Protein AF-A0A5B0DW80-F1 (afdb_monomer_lite)

Secondary structure (DSSP, 8-state):
--------HHHHHHHHHHHHHHHHHHHHHHHTHHHHHHHHHHHHHH-SSHHHHHHHHHHHHHHHS-----TT---SS-----S---TTSS-HHHHHHHHTT------------

pLDDT: mean 70.98, std 16.81, range [38.53, 95.5]

Radius of gyration: 28.58 Å; chains: 1; bounding box: 48×63×66 Å

Structure (mmCIF, N/CA/C/O backbone):
data_AF-A0A5B0DW80-F1
#
_entry.id   AF-A0A5B0DW80-F1
#
loop_
_atom_site.group_PDB
_atom_site.id
_atom_site.type_symbol
_atom_site.label_atom_id
_atom_site.label_alt_id
_atom_site.label_comp_id
_atom_site.label_asym_id
_atom_site.label_entity_id
_atom_site.label_seq_id
_atom_site.pdbx_PDB_ins_code
_atom_site.Cartn_x
_atom_site.Cartn_y
_atom_site.Cartn_z
_atom_site.occupancy
_atom_site.B_iso_or_equiv
_atom_site.auth_seq_id
_atom_site.auth_comp_id
_atom_site.auth_asym_id
_atom_site.auth_atom_id
_atom_site.pdbx_PDB_model_num
ATOM 1 N N . MET A 1 1 ? -27.317 52.888 14.385 1.00 47.62 1 MET A N 1
ATOM 2 C CA . MET A 1 1 ? -26.104 52.129 14.011 1.00 47.62 1 MET A CA 1
ATOM 3 C C . MET A 1 1 ? -26.392 50.642 14.165 1.00 47.62 1 MET A C 1
ATOM 5 O O . MET A 1 1 ? -26.477 50.173 15.290 1.00 47.62 1 MET A O 1
ATOM 9 N N . ALA A 1 2 ? -26.633 49.924 13.065 1.00 49.25 2 ALA A N 1
ATOM 10 C CA . ALA A 1 2 ? -26.951 48.494 13.085 1.00 49.25 2 ALA A CA 1
ATOM 11 C C . ALA A 1 2 ? -25.708 47.688 12.676 1.00 49.25 2 ALA A C 1
ATOM 13 O O . ALA A 1 2 ? -25.199 47.859 11.571 1.00 49.25 2 ALA A O 1
ATOM 14 N N . ARG A 1 3 ? -25.195 46.842 13.579 1.00 50.50 3 ARG A N 1
ATOM 15 C CA . ARG A 1 3 ? -24.115 45.892 13.279 1.00 50.50 3 ARG A CA 1
ATOM 16 C C . ARG A 1 3 ? -24.718 44.689 12.565 1.00 50.50 3 ARG A C 1
ATOM 18 O O . ARG A 1 3 ? -25.482 43.933 13.155 1.00 50.50 3 ARG A O 1
ATOM 25 N N . GLN A 1 4 ? -24.376 44.535 11.294 1.00 59.44 4 GLN A N 1
ATOM 26 C CA . GLN A 1 4 ? -24.761 43.387 10.486 1.00 59.44 4 GLN A CA 1
ATOM 27 C C . GLN A 1 4 ? -23.850 42.211 10.860 1.00 59.44 4 GLN A C 1
ATOM 29 O O . GLN A 1 4 ? -22.634 42.269 10.687 1.00 59.44 4 GLN A O 1
ATOM 34 N N . THR A 1 5 ? -24.427 41.163 11.443 1.00 58.88 5 THR A N 1
ATOM 35 C CA . THR A 1 5 ? -23.726 39.926 11.789 1.00 58.88 5 THR A CA 1
ATOM 36 C C . THR A 1 5 ? -23.588 39.065 10.536 1.00 58.88 5 THR A C 1
ATOM 38 O O . THR A 1 5 ? -24.520 38.400 10.090 1.00 58.88 5 THR A O 1
ATOM 41 N N . GLN A 1 6 ? -22.402 39.101 9.934 1.00 58.97 6 GLN A N 1
ATOM 42 C CA . GLN A 1 6 ? -22.058 38.293 8.771 1.00 58.97 6 GLN A CA 1
ATOM 43 C C . GLN A 1 6 ? -21.835 36.839 9.209 1.00 58.97 6 GLN A C 1
ATOM 45 O O . GLN A 1 6 ? -20.801 36.485 9.773 1.00 58.97 6 GLN A O 1
ATOM 50 N N . THR A 1 7 ? -22.839 35.989 9.004 1.00 54.78 7 THR A N 1
ATOM 51 C CA . THR A 1 7 ? -22.790 34.569 9.365 1.00 54.78 7 THR A CA 1
ATOM 52 C C . THR A 1 7 ? -22.067 33.752 8.282 1.00 54.78 7 THR A C 1
ATOM 54 O O . THR A 1 7 ? -22.323 33.866 7.081 1.00 54.78 7 THR A O 1
ATOM 57 N N . GLY A 1 8 ? -21.097 32.939 8.718 1.00 56.34 8 GLY A N 1
ATOM 58 C CA . GLY A 1 8 ? -20.092 32.244 7.902 1.00 56.34 8 GLY A CA 1
ATOM 59 C C . GLY A 1 8 ? -20.593 31.058 7.069 1.00 56.34 8 GLY A C 1
ATOM 60 O O . GLY A 1 8 ? -20.184 29.915 7.284 1.00 56.34 8 GLY A O 1
ATOM 61 N N . THR A 1 9 ? -21.423 31.320 6.063 1.00 56.62 9 THR A N 1
ATOM 62 C CA . THR A 1 9 ? -21.965 30.292 5.152 1.00 56.62 9 THR A CA 1
ATOM 63 C C . THR A 1 9 ? -20.906 29.709 4.193 1.00 56.62 9 THR A C 1
ATOM 65 O O . THR A 1 9 ? -20.988 28.541 3.808 1.00 56.62 9 THR A O 1
ATOM 68 N N . GLY A 1 10 ? -19.836 30.451 3.876 1.00 58.81 10 GLY A N 1
ATOM 69 C CA . GLY A 1 10 ? -18.782 30.001 2.948 1.00 58.81 10 GLY A CA 1
ATOM 70 C C . GLY A 1 10 ? -17.935 28.817 3.445 1.00 58.81 10 GLY A C 1
ATOM 71 O O . GLY A 1 10 ? -17.494 27.983 2.653 1.00 58.81 10 GLY A O 1
ATOM 72 N N . ALA A 1 11 ? -17.751 28.677 4.762 1.00 59.22 11 ALA A N 1
ATOM 73 C CA . ALA A 1 11 ? -16.919 27.615 5.336 1.00 59.22 11 ALA A CA 1
ATOM 74 C C . ALA A 1 11 ? -17.588 26.228 5.273 1.00 59.22 11 ALA A C 1
ATOM 76 O O . ALA A 1 11 ? -16.909 25.213 5.095 1.00 59.22 11 ALA A O 1
ATOM 77 N N . ARG A 1 12 ? -18.924 26.172 5.382 1.00 58.56 12 ARG A N 1
ATOM 78 C CA . ARG A 1 12 ? -19.689 24.917 5.279 1.00 58.56 12 ARG A CA 1
ATOM 79 C C . ARG A 1 12 ? -19.707 24.383 3.847 1.00 58.56 12 ARG A C 1
ATOM 81 O O . ARG A 1 12 ? -19.558 23.179 3.662 1.00 58.56 12 ARG A O 1
ATOM 88 N N . GLN A 1 13 ? -19.815 25.264 2.852 1.00 60.34 13 GLN A N 1
ATOM 89 C CA . GLN A 1 13 ? -19.801 24.885 1.436 1.00 60.34 13 GLN A CA 1
ATOM 90 C C . GLN A 1 13 ? -18.451 24.258 1.038 1.00 60.34 13 GLN A C 1
ATOM 92 O O . GLN A 1 13 ? -18.420 23.145 0.518 1.00 60.34 13 GLN A O 1
ATOM 97 N N . LYS A 1 14 ? -17.328 24.908 1.388 1.00 60.88 14 LYS A N 1
ATOM 98 C CA . LYS A 1 14 ? -15.963 24.442 1.066 1.00 60.88 14 LYS A CA 1
ATOM 99 C C . LYS A 1 14 ? -15.628 23.071 1.667 1.00 60.88 14 LYS A C 1
ATOM 101 O O . LYS A 1 14 ? -14.918 22.275 1.061 1.00 60.88 14 LYS A O 1
ATOM 106 N N . ARG A 1 15 ? -16.133 22.775 2.869 1.00 62.84 15 ARG A N 1
ATOM 107 C CA . ARG A 1 15 ? -15.917 21.475 3.529 1.00 62.84 15 ARG A CA 1
ATOM 108 C C . ARG A 1 15 ? -16.685 20.332 2.861 1.00 62.84 15 ARG A C 1
ATOM 110 O O . ARG A 1 15 ? -16.218 19.199 2.907 1.00 62.84 15 ARG A O 1
ATOM 117 N N . ARG A 1 16 ? -17.843 20.614 2.252 1.00 61.38 16 ARG A N 1
ATOM 118 C CA . ARG A 1 16 ? -18.661 19.600 1.565 1.00 61.38 16 ARG A CA 1
ATOM 119 C C . ARG A 1 16 ? -18.052 19.210 0.221 1.00 61.38 16 ARG A C 1
ATOM 121 O O . ARG A 1 16 ? -17.917 18.017 -0.023 1.00 61.38 16 ARG A O 1
ATOM 128 N N . THR A 1 17 ? -17.607 20.182 -0.578 1.00 65.81 17 THR A N 1
ATOM 129 C CA . THR A 1 17 ? -16.929 19.913 -1.862 1.00 65.81 17 THR A CA 1
ATOM 130 C C . THR A 1 17 ? -15.604 19.177 -1.647 1.00 65.81 17 THR A C 1
ATOM 132 O O . THR A 1 17 ? -15.360 18.129 -2.227 1.00 65.81 17 THR A O 1
ATOM 135 N N . ALA A 1 18 ? -14.808 19.598 -0.662 1.00 67.75 18 ALA A N 1
ATOM 136 C CA . ALA A 1 18 ? -13.557 18.913 -0.334 1.00 67.75 18 ALA A CA 1
ATOM 137 C C . ALA A 1 18 ? -13.738 17.473 0.202 1.00 67.75 18 ALA A C 1
ATOM 139 O O . ALA A 1 18 ? -12.760 16.724 0.286 1.00 67.75 18 ALA A O 1
ATOM 140 N N . LYS A 1 19 ? -14.952 17.084 0.623 1.00 71.31 19 LYS A N 1
ATOM 141 C CA . LYS A 1 19 ? -15.279 15.705 1.017 1.00 71.31 19 LYS A CA 1
ATOM 142 C C . LYS A 1 19 ? -15.660 14.861 -0.200 1.00 71.31 19 LYS A C 1
ATOM 144 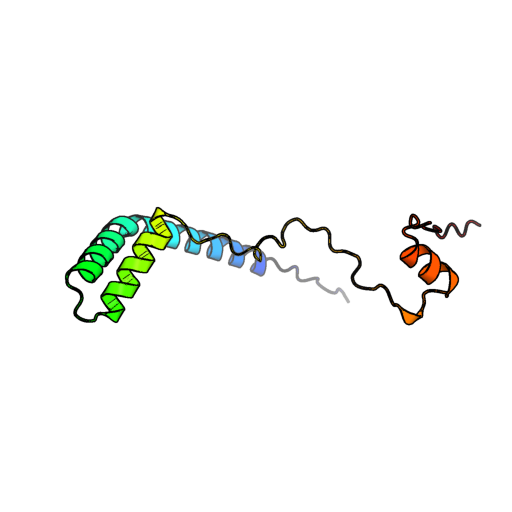O O . LYS A 1 19 ? -15.226 13.717 -0.278 1.00 71.31 19 LYS A O 1
ATOM 149 N N . THR A 1 20 ? -16.427 15.416 -1.139 1.00 74.44 20 THR A N 1
ATOM 150 C CA . THR A 1 20 ? -16.784 14.724 -2.386 1.00 74.44 20 THR A CA 1
ATOM 151 C C . THR A 1 20 ? -15.560 14.473 -3.254 1.00 74.44 20 THR A C 1
ATOM 153 O O . THR A 1 20 ? -15.387 13.353 -3.721 1.00 74.44 20 THR A O 1
ATOM 156 N N . ASP A 1 21 ? -14.654 15.446 -3.358 1.00 79.38 21 ASP A N 1
ATOM 157 C CA . ASP A 1 21 ? -13.437 15.312 -4.168 1.00 79.38 21 ASP A CA 1
ATOM 158 C C . ASP A 1 21 ? -12.517 14.217 -3.604 1.00 79.38 21 ASP A C 1
ATOM 160 O O . ASP A 1 21 ? -11.974 13.394 -4.337 1.00 79.38 21 ASP A O 1
ATOM 164 N N . ARG A 1 22 ? -12.398 14.139 -2.270 1.00 82.06 22 ARG A N 1
ATOM 165 C CA . ARG A 1 22 ? -11.659 13.057 -1.599 1.00 82.06 22 ARG A CA 1
ATOM 166 C C . ARG A 1 22 ? -12.289 11.689 -1.823 1.00 82.06 22 ARG A C 1
ATOM 168 O O . ARG A 1 22 ? -11.557 10.721 -1.988 1.00 82.06 22 ARG A O 1
ATOM 175 N N . GLN A 1 23 ? -13.617 11.607 -1.802 1.00 82.19 23 GLN A N 1
ATOM 176 C CA . GLN A 1 23 ? -14.322 10.350 -2.031 1.00 82.19 23 GLN A CA 1
ATOM 177 C C . GLN A 1 23 ? -14.108 9.861 -3.467 1.00 82.19 23 GLN A C 1
ATOM 179 O O . GLN A 1 23 ? -13.756 8.705 -3.666 1.00 82.19 23 GLN A O 1
ATOM 184 N N . GLN A 1 24 ? -14.228 10.758 -4.447 1.00 83.62 24 GLN A N 1
ATOM 185 C CA . GLN A 1 24 ? -13.978 10.447 -5.854 1.00 83.62 24 GLN A CA 1
ATOM 186 C C . GLN A 1 24 ? -12.538 9.982 -6.088 1.00 83.62 24 GLN A C 1
ATOM 188 O O . GLN A 1 24 ? -12.325 8.961 -6.735 1.00 83.62 24 GLN A O 1
ATOM 193 N N . LEU A 1 25 ? -11.552 10.670 -5.502 1.00 82.00 25 LEU A N 1
ATOM 194 C CA . LEU A 1 25 ? -10.151 10.245 -5.561 1.00 82.00 25 LEU A CA 1
ATOM 195 C C . LEU A 1 25 ? -9.931 8.875 -4.910 1.00 82.00 25 LEU A C 1
ATOM 197 O O . LEU A 1 25 ? -9.183 8.059 -5.440 1.00 82.00 25 LEU A O 1
ATOM 201 N N . ALA A 1 26 ? -10.582 8.606 -3.776 1.00 83.81 26 ALA A N 1
ATOM 202 C CA . ALA A 1 26 ? -10.487 7.313 -3.110 1.00 83.81 26 ALA A CA 1
ATOM 203 C C . ALA A 1 26 ? -11.089 6.190 -3.965 1.00 83.81 26 ALA A C 1
ATOM 205 O O . ALA A 1 26 ? -10.522 5.104 -4.033 1.00 83.81 26 ALA A O 1
ATOM 206 N N . ASP A 1 27 ? -12.208 6.446 -4.636 1.00 85.50 27 ASP A N 1
ATOM 207 C CA . ASP A 1 27 ? -12.857 5.460 -5.497 1.00 85.50 27 ASP A CA 1
ATOM 208 C C . ASP A 1 27 ? -12.042 5.201 -6.776 1.00 85.50 27 ASP A C 1
ATOM 210 O O . ASP A 1 27 ? -11.861 4.045 -7.155 1.00 85.50 27 ASP A O 1
ATOM 214 N N . MET A 1 28 ? -11.429 6.235 -7.363 1.00 86.19 28 MET A N 1
ATOM 215 C CA . MET A 1 28 ? -10.437 6.071 -8.436 1.00 86.19 28 MET A CA 1
ATOM 216 C C . MET A 1 28 ? -9.221 5.254 -7.975 1.00 86.19 28 MET A C 1
ATOM 218 O O . MET A 1 28 ? -8.773 4.356 -8.682 1.00 86.19 28 MET A O 1
ATOM 222 N N . ALA A 1 29 ? -8.702 5.521 -6.773 1.00 84.56 29 ALA A N 1
ATOM 223 C CA . ALA A 1 29 ? -7.557 4.795 -6.227 1.00 84.56 29 ALA A CA 1
ATOM 224 C C . ALA A 1 29 ? -7.864 3.310 -5.977 1.00 84.56 29 ALA A C 1
ATOM 226 O O . ALA A 1 29 ? -7.004 2.464 -6.213 1.00 84.56 29 ALA A O 1
ATOM 227 N N . LYS A 1 30 ? -9.088 2.975 -5.545 1.00 86.94 30 LYS A N 1
ATOM 228 C CA . LYS A 1 30 ? -9.530 1.577 -5.402 1.00 86.94 30 LYS A CA 1
ATOM 229 C C . LYS A 1 30 ? -9.521 0.839 -6.739 1.00 86.94 30 LYS A C 1
ATOM 231 O O . LYS A 1 30 ? -9.140 -0.324 -6.763 1.00 86.94 30 LYS A O 1
ATOM 236 N N . GLY A 1 31 ? -9.893 1.511 -7.830 1.00 89.75 31 GLY A N 1
ATOM 237 C CA . GLY A 1 31 ? -9.874 0.924 -9.173 1.00 89.75 31 GLY A CA 1
ATOM 238 C C . GLY A 1 31 ? -8.478 0.492 -9.635 1.00 89.75 31 GLY A C 1
ATOM 239 O O . GLY A 1 31 ? -8.353 -0.493 -10.347 1.00 89.75 31 GLY A O 1
ATOM 240 N N . HIS A 1 32 ? -7.428 1.172 -9.172 1.00 90.00 32 HIS A N 1
ATOM 241 C CA . HIS A 1 32 ? -6.034 0.839 -9.491 1.00 90.00 32 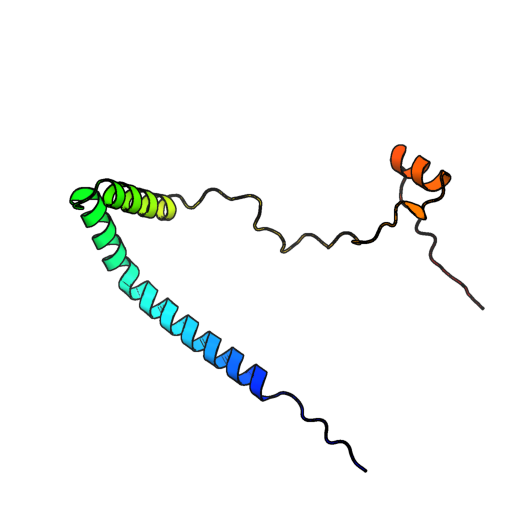HIS A CA 1
ATOM 242 C C . HIS A 1 32 ? -5.350 -0.040 -8.437 1.00 90.00 32 HIS A C 1
ATOM 244 O O . HIS A 1 32 ? -4.143 -0.275 -8.515 1.00 90.00 32 HIS A O 1
ATOM 250 N N . ALA A 1 33 ? -6.082 -0.505 -7.422 1.00 88.25 33 ALA A N 1
ATOM 251 C CA . ALA A 1 33 ? -5.489 -1.261 -6.326 1.00 88.25 33 ALA A CA 1
ATOM 252 C C . ALA A 1 33 ? -4.909 -2.607 -6.792 1.00 88.25 33 ALA A C 1
ATOM 254 O O . ALA A 1 33 ? -3.852 -3.007 -6.306 1.00 88.25 33 ALA A O 1
ATOM 255 N N . GLU A 1 34 ? -5.572 -3.278 -7.738 1.00 90.81 34 GLU A N 1
ATOM 256 C CA . GLU A 1 34 ? -5.121 -4.558 -8.297 1.00 90.81 34 GLU A CA 1
ATOM 257 C C . GLU A 1 34 ? -3.833 -4.392 -9.115 1.00 90.81 34 GLU A C 1
ATOM 259 O O . GLU A 1 34 ? -2.843 -5.070 -8.836 1.00 90.81 34 GLU A O 1
ATOM 264 N N . ASP A 1 35 ? -3.801 -3.426 -10.038 1.00 92.75 35 ASP A N 1
ATOM 265 C CA . ASP A 1 35 ? -2.612 -3.109 -10.842 1.00 92.75 35 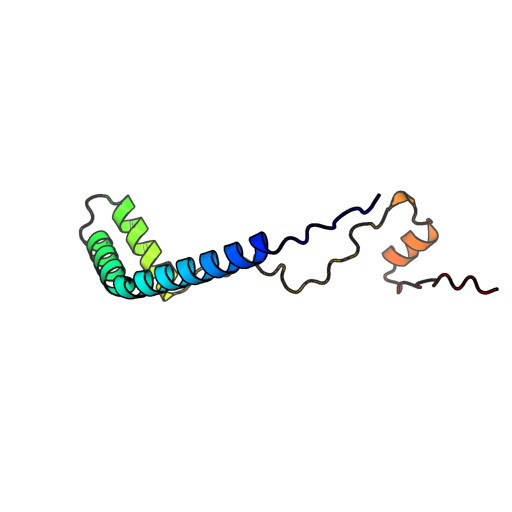ASP A CA 1
ATOM 266 C C . ASP A 1 35 ? -1.422 -2.701 -9.961 1.00 92.75 35 ASP A C 1
ATOM 268 O O . ASP A 1 35 ? -0.291 -3.148 -10.161 1.00 92.75 35 ASP A O 1
ATOM 272 N N . ALA A 1 36 ? -1.671 -1.881 -8.935 1.00 91.88 36 ALA A N 1
ATOM 273 C CA . ALA A 1 36 ? -0.642 -1.477 -7.984 1.00 91.88 36 ALA A CA 1
ATOM 274 C C . ALA A 1 36 ? -0.084 -2.674 -7.199 1.00 91.88 36 ALA A C 1
ATOM 276 O O . ALA A 1 36 ? 1.111 -2.720 -6.902 1.00 91.88 36 ALA A O 1
ATOM 277 N N . LEU A 1 37 ? -0.932 -3.649 -6.861 1.00 92.31 37 LEU A N 1
ATOM 278 C CA . LEU A 1 37 ? -0.500 -4.868 -6.188 1.00 92.31 37 LEU A CA 1
ATOM 279 C C . LEU A 1 37 ? 0.332 -5.756 -7.119 1.00 92.31 37 LEU A C 1
ATOM 281 O O . LEU A 1 37 ? 1.368 -6.264 -6.692 1.00 92.31 37 LEU A O 1
ATOM 285 N N . ALA A 1 38 ? -0.061 -5.887 -8.388 1.00 94.19 38 ALA A N 1
ATOM 286 C CA . ALA A 1 38 ? 0.724 -6.601 -9.394 1.00 94.19 38 ALA A CA 1
ATOM 287 C C . ALA A 1 38 ? 2.124 -5.983 -9.560 1.00 94.19 38 ALA A C 1
ATOM 289 O O . ALA A 1 38 ? 3.123 -6.701 -9.501 1.00 94.19 38 ALA A O 1
ATOM 290 N N . ALA A 1 39 ? 2.2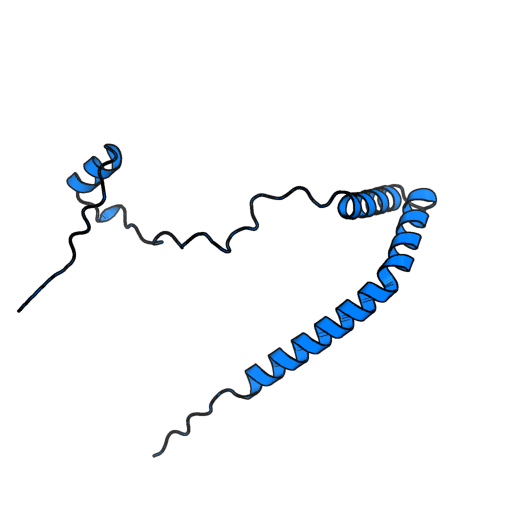09 -4.652 -9.643 1.00 93.75 39 ALA A N 1
ATOM 291 C CA . ALA A 1 39 ? 3.482 -3.937 -9.716 1.00 93.75 39 ALA A CA 1
ATOM 292 C C . ALA A 1 39 ? 4.361 -4.164 -8.471 1.00 93.75 39 ALA A C 1
ATOM 294 O O . ALA A 1 39 ? 5.571 -4.348 -8.586 1.00 93.75 39 ALA A O 1
ATOM 295 N N . LEU A 1 40 ? 3.779 -4.199 -7.266 1.00 93.25 40 LEU A N 1
ATOM 296 C CA . LEU A 1 40 ? 4.534 -4.520 -6.047 1.00 93.25 40 LEU A CA 1
ATOM 297 C C . LEU A 1 40 ? 5.090 -5.949 -6.071 1.00 93.25 40 LEU A C 1
ATOM 299 O O . LEU A 1 40 ? 6.215 -6.166 -5.626 1.00 93.25 40 LEU A O 1
ATOM 303 N N . VAL A 1 41 ? 4.332 -6.915 -6.595 1.00 94.38 41 VAL A N 1
ATOM 304 C CA . VAL A 1 41 ? 4.804 -8.300 -6.751 1.00 94.38 41 VAL A CA 1
ATOM 305 C C . VAL A 1 41 ? 5.953 -8.373 -7.755 1.00 94.38 41 VAL A C 1
ATOM 307 O O . VAL A 1 41 ? 6.946 -9.047 -7.487 1.00 94.38 41 VAL A O 1
ATOM 310 N N . GLU A 1 42 ? 5.860 -7.661 -8.877 1.00 95.50 42 GLU A N 1
ATOM 311 C CA . GLU A 1 42 ? 6.940 -7.566 -9.863 1.00 95.50 42 GLU A CA 1
ATOM 312 C C . GLU A 1 42 ? 8.206 -6.961 -9.242 1.00 95.50 42 GLU A C 1
ATOM 314 O O . GLU A 1 42 ? 9.276 -7.567 -9.301 1.00 95.50 42 GLU A O 1
ATOM 319 N N . ILE A 1 43 ? 8.081 -5.834 -8.531 1.00 95.06 43 ILE A N 1
ATOM 320 C CA . ILE A 1 43 ? 9.204 -5.196 -7.830 1.00 95.06 43 ILE A CA 1
ATOM 321 C C . ILE A 1 43 ? 9.807 -6.136 -6.788 1.00 95.06 43 ILE A C 1
ATOM 323 O O . ILE A 1 43 ? 11.026 -6.191 -6.674 1.00 95.06 43 ILE A O 1
ATOM 327 N N . ALA A 1 44 ? 8.997 -6.888 -6.041 1.00 92.38 44 ALA A N 1
ATOM 328 C CA . ALA A 1 44 ? 9.496 -7.832 -5.043 1.00 92.38 44 ALA A CA 1
ATOM 329 C C . ALA A 1 44 ? 10.308 -8.983 -5.666 1.00 92.38 44 ALA A C 1
ATOM 331 O O . ALA A 1 44 ? 11.233 -9.486 -5.028 1.00 92.38 44 ALA A O 1
ATOM 332 N N . ARG A 1 45 ? 9.991 -9.388 -6.903 1.00 93.25 45 ARG A N 1
ATOM 333 C CA . ARG A 1 45 ? 10.662 -10.495 -7.607 1.00 93.25 45 ARG A CA 1
ATOM 334 C C . ARG A 1 45 ? 11.876 -10.037 -8.413 1.00 93.25 45 ARG A C 1
ATOM 336 O O . ARG A 1 45 ? 12.914 -10.687 -8.359 1.00 93.25 45 ARG A O 1
ATOM 343 N N . GLU A 1 46 ? 11.748 -8.930 -9.137 1.00 93.06 46 GLU A N 1
ATOM 344 C CA . GLU A 1 46 ? 12.693 -8.508 -10.183 1.00 93.06 46 GLU A CA 1
ATOM 345 C C . GLU A 1 46 ? 13.247 -7.091 -9.970 1.00 93.06 46 GLU A C 1
ATOM 347 O O . GLU A 1 46 ? 14.038 -6.598 -10.772 1.00 93.06 46 GLU A O 1
ATOM 352 N N . GLY A 1 47 ? 12.874 -6.416 -8.878 1.00 89.62 47 GLY A N 1
ATOM 353 C CA . GLY A 1 47 ? 13.273 -5.033 -8.626 1.00 89.62 47 GLY A CA 1
ATOM 354 C C . GLY A 1 47 ? 14.791 -4.842 -8.646 1.00 89.62 47 GLY A C 1
ATOM 355 O O . GLY A 1 47 ? 15.532 -5.613 -8.042 1.00 89.62 47 GLY A O 1
ATOM 356 N N . GLY A 1 48 ? 15.266 -3.776 -9.297 1.00 89.50 48 GLY A N 1
ATOM 357 C CA . GLY A 1 48 ? 16.700 -3.513 -9.496 1.00 89.50 48 GLY A CA 1
ATOM 358 C C . GLY A 1 48 ? 17.495 -3.150 -8.232 1.00 89.50 48 GLY A C 1
ATOM 359 O O . GLY A 1 48 ? 18.714 -3.015 -8.292 1.00 89.50 48 GLY A O 1
ATOM 360 N N . SER A 1 49 ? 16.832 -2.994 -7.083 1.00 94.06 49 SER A N 1
ATOM 361 C CA . SER A 1 49 ? 17.458 -2.695 -5.794 1.00 94.06 49 SER A CA 1
ATOM 362 C C . SER A 1 49 ? 16.888 -3.598 -4.707 1.00 94.06 49 SER A C 1
ATOM 364 O O . SER A 1 49 ? 15.673 -3.779 -4.618 1.00 94.06 49 SER A O 1
ATOM 366 N N . GLU A 1 50 ? 17.758 -4.106 -3.835 1.00 92.25 50 GLU A N 1
ATOM 367 C CA . GLU A 1 50 ? 17.351 -4.892 -2.666 1.00 92.25 50 GLU A CA 1
ATOM 368 C C . GLU A 1 50 ? 16.409 -4.093 -1.755 1.00 92.25 50 GLU A C 1
ATOM 370 O O . GLU A 1 50 ? 15.395 -4.609 -1.299 1.00 92.25 50 GLU A O 1
ATOM 375 N N . THR A 1 51 ? 16.659 -2.792 -1.580 1.00 94.94 51 THR A N 1
ATOM 376 C CA . THR A 1 51 ? 15.779 -1.912 -0.800 1.00 94.94 51 THR A CA 1
ATOM 377 C C . THR A 1 51 ? 14.374 -1.837 -1.395 1.00 94.94 51 THR A C 1
ATOM 379 O O . THR A 1 51 ? 13.391 -1.851 -0.655 1.00 94.94 51 THR A O 1
ATOM 382 N N . ALA A 1 52 ? 14.264 -1.786 -2.727 1.00 92.88 52 ALA A N 1
ATOM 383 C CA . ALA A 1 52 ? 12.971 -1.772 -3.407 1.00 92.88 52 ALA A CA 1
ATOM 384 C C . ALA A 1 52 ? 12.227 -3.101 -3.209 1.00 92.88 52 ALA A C 1
ATOM 386 O O . ALA A 1 52 ? 11.039 -3.084 -2.889 1.00 92.88 52 ALA A O 1
ATOM 387 N N . ARG A 1 53 ? 12.935 -4.236 -3.306 1.00 95.31 53 ARG A N 1
ATOM 388 C CA . ARG A 1 53 ? 12.375 -5.572 -3.044 1.00 95.31 53 ARG A CA 1
ATOM 389 C C . ARG A 1 53 ? 11.864 -5.713 -1.612 1.00 95.31 53 ARG A C 1
ATOM 391 O O . ARG A 1 53 ? 10.711 -6.086 -1.414 1.00 95.31 53 ARG A O 1
ATOM 398 N N . ILE A 1 54 ? 12.688 -5.354 -0.625 1.00 94.81 54 ILE A N 1
ATOM 399 C CA . ILE A 1 54 ? 12.329 -5.407 0.801 1.00 94.81 54 ILE A CA 1
ATOM 400 C C . ILE A 1 54 ? 11.126 -4.502 1.083 1.00 94.81 54 ILE A C 1
ATOM 402 O O . ILE A 1 54 ? 10.180 -4.910 1.755 1.00 94.81 54 ILE A O 1
ATOM 406 N N . SER A 1 55 ? 11.133 -3.276 0.552 1.00 93.81 55 SER A N 1
ATOM 407 C CA . SER A 1 55 ? 10.028 -2.336 0.737 1.00 93.81 55 SER A CA 1
ATOM 408 C C . SER A 1 55 ? 8.724 -2.861 0.132 1.00 93.81 55 SER A C 1
ATOM 410 O O . SER A 1 55 ? 7.687 -2.805 0.795 1.00 93.81 55 SER A O 1
ATOM 412 N N . ALA A 1 56 ? 8.775 -3.428 -1.078 1.00 93.88 56 ALA A N 1
ATOM 413 C CA . ALA A 1 56 ? 7.611 -4.020 -1.726 1.00 93.88 56 ALA A CA 1
ATOM 414 C C . ALA A 1 56 ? 7.078 -5.237 -0.955 1.00 93.88 56 ALA A C 1
ATOM 416 O O . ALA A 1 56 ? 5.875 -5.320 -0.705 1.00 93.88 56 ALA A O 1
ATOM 417 N N . ALA A 1 57 ? 7.962 -6.131 -0.503 1.00 93.38 57 ALA A N 1
ATOM 418 C CA . ALA A 1 57 ? 7.594 -7.294 0.299 1.00 93.38 57 ALA A CA 1
ATOM 419 C C . ALA A 1 57 ? 6.908 -6.889 1.616 1.00 93.38 57 ALA A C 1
ATOM 421 O O . ALA A 1 57 ? 5.814 -7.370 1.914 1.00 93.38 57 ALA A O 1
ATOM 422 N N . ASN A 1 58 ? 7.486 -5.941 2.359 1.00 92.75 58 ASN A N 1
ATOM 423 C CA . ASN A 1 58 ? 6.890 -5.428 3.596 1.00 92.75 58 ASN A CA 1
ATOM 424 C C . ASN A 1 58 ? 5.519 -4.791 3.342 1.00 92.75 58 ASN A C 1
ATOM 426 O O . ASN A 1 58 ? 4.571 -5.028 4.086 1.00 92.75 58 ASN A O 1
ATOM 430 N N . ALA A 1 59 ? 5.384 -4.028 2.255 1.00 91.19 59 ALA A N 1
ATOM 431 C CA . ALA A 1 59 ? 4.125 -3.394 1.898 1.00 91.19 59 ALA A CA 1
ATOM 432 C C . ALA A 1 59 ? 3.024 -4.421 1.554 1.00 91.19 59 ALA A C 1
ATOM 434 O O . ALA A 1 59 ? 1.848 -4.161 1.815 1.00 91.19 59 ALA A O 1
ATOM 435 N N . ILE A 1 60 ? 3.368 -5.572 0.968 1.00 91.75 60 ILE A N 1
ATOM 436 C CA . ILE A 1 60 ? 2.418 -6.670 0.722 1.00 91.75 60 ILE A CA 1
ATOM 437 C C . ILE A 1 60 ? 1.998 -7.318 2.051 1.00 91.75 60 ILE A C 1
ATOM 439 O O . ILE A 1 60 ? 0.804 -7.496 2.296 1.00 91.75 60 ILE A O 1
ATOM 443 N N . LEU A 1 61 ? 2.957 -7.619 2.932 1.00 91.12 61 LEU A N 1
ATOM 444 C CA . LEU A 1 61 ? 2.696 -8.257 4.228 1.00 91.12 61 LEU A CA 1
ATOM 445 C C . LEU A 1 61 ? 1.817 -7.392 5.139 1.00 91.12 61 LEU A C 1
ATOM 447 O O . LEU A 1 61 ? 0.828 -7.889 5.675 1.00 91.12 61 LEU A O 1
ATOM 451 N N . ASP A 1 62 ? 2.112 -6.093 5.232 1.00 88.56 62 ASP A N 1
ATOM 452 C CA . ASP A 1 62 ? 1.333 -5.120 6.010 1.00 88.56 62 ASP A CA 1
ATOM 453 C C . ASP A 1 62 ? -0.147 -5.071 5.590 1.00 88.56 62 ASP A C 1
ATOM 455 O O . ASP A 1 62 ? -1.010 -4.700 6.387 1.00 88.56 62 ASP A O 1
ATOM 459 N N . ARG A 1 63 ? -0.459 -5.423 4.334 1.00 85.94 63 ARG A N 1
ATOM 460 C CA . ARG A 1 63 ? -1.832 -5.458 3.807 1.00 85.94 63 ARG A CA 1
ATOM 461 C C . ARG A 1 63 ? -2.524 -6.795 4.047 1.00 85.94 63 ARG A C 1
ATOM 463 O O . ARG A 1 63 ? -3.716 -6.797 4.329 1.00 85.94 63 ARG A O 1
ATOM 470 N N . ALA A 1 64 ? -1.799 -7.907 3.932 1.00 84.56 64 ALA A N 1
ATOM 471 C CA . ALA A 1 64 ? -2.354 -9.246 4.129 1.00 84.56 64 ALA A CA 1
ATOM 472 C C . ALA A 1 64 ? -2.603 -9.563 5.610 1.00 84.56 64 ALA A C 1
ATOM 474 O O . ALA A 1 64 ? -3.612 -10.174 5.953 1.00 84.56 64 ALA A O 1
ATOM 475 N N . TYR A 1 65 ? -1.694 -9.126 6.482 1.00 80.94 65 TYR A N 1
ATOM 476 C CA . TYR A 1 65 ? -1.734 -9.428 7.914 1.00 80.94 65 TYR A CA 1
ATOM 477 C C . TYR A 1 65 ? -2.147 -8.229 8.775 1.00 80.94 65 TYR A C 1
ATOM 479 O O . TYR A 1 65 ? -2.414 -8.389 9.965 1.00 80.94 65 TYR A O 1
ATOM 487 N N . GLY A 1 66 ? -2.251 -7.040 8.174 1.00 73.56 66 GLY A N 1
ATOM 488 C CA . GLY A 1 66 ? -2.493 -5.797 8.895 1.00 73.56 66 GLY A CA 1
ATOM 489 C C . GLY A 1 66 ? -1.242 -5.301 9.622 1.00 73.56 66 GLY A C 1
ATOM 490 O O . GLY A 1 66 ? -0.270 -6.027 9.828 1.00 73.56 66 GLY A O 1
ATOM 491 N N . LYS A 1 67 ? -1.262 -4.030 10.031 1.00 71.06 67 LYS A N 1
ATOM 492 C CA . LYS A 1 67 ? -0.217 -3.483 10.903 1.00 71.06 67 LYS A CA 1
ATOM 493 C C . LYS A 1 67 ? -0.506 -3.886 12.348 1.00 71.06 67 LYS A C 1
ATOM 495 O O . LYS A 1 67 ? -1.667 -3.808 12.756 1.00 71.06 67 LYS A O 1
ATOM 500 N N . PRO A 1 68 ? 0.511 -4.275 13.138 1.00 66.62 68 PRO A N 1
ATOM 501 C CA . PRO A 1 68 ? 0.316 -4.549 14.554 1.00 66.62 68 PRO A CA 1
ATOM 502 C C . PRO A 1 68 ? -0.320 -3.324 15.213 1.00 66.62 68 PRO A C 1
ATOM 504 O O . PRO A 1 68 ? 0.120 -2.196 14.977 1.00 66.62 68 PRO A O 1
ATOM 507 N N . SER A 1 69 ? -1.376 -3.554 15.998 1.00 61.88 69 SER A N 1
ATOM 508 C CA . SER A 1 69 ? -2.107 -2.504 16.706 1.00 61.88 69 SER A CA 1
ATOM 509 C C . SER A 1 69 ? -1.139 -1.733 17.598 1.00 61.88 69 SER A C 1
ATOM 511 O O . SER A 1 69 ? -0.791 -2.180 18.691 1.00 61.88 69 SER A O 1
ATOM 513 N N . THR A 1 70 ? -0.674 -0.573 17.138 1.00 66.56 70 THR A N 1
ATOM 514 C CA . THR A 1 70 ? 0.053 0.351 17.996 1.00 66.56 70 THR A CA 1
ATOM 515 C C . THR A 1 70 ? -0.970 0.882 18.990 1.00 66.56 70 THR A C 1
ATOM 517 O O . THR A 1 70 ? -1.930 1.548 18.612 1.00 66.56 70 THR A O 1
ATOM 520 N N . ALA A 1 71 ? -0.797 0.559 20.271 1.00 60.44 71 ALA A N 1
ATOM 521 C CA . ALA A 1 71 ? -1.723 0.892 21.361 1.00 60.44 71 ALA A CA 1
ATOM 522 C C . ALA A 1 71 ? -1.929 2.411 21.605 1.00 60.44 71 ALA A C 1
ATOM 524 O O . ALA A 1 71 ? -2.420 2.815 22.649 1.00 60.44 71 ALA A O 1
ATOM 525 N N . SER A 1 72 ? -1.550 3.269 20.654 1.00 58.41 72 SER A N 1
ATOM 526 C CA . SER A 1 72 ? -1.561 4.727 20.753 1.00 58.41 72 SER A CA 1
ATOM 527 C C . SER A 1 72 ? -2.666 5.407 19.927 1.00 58.41 72 SER A C 1
ATOM 529 O O . SER A 1 72 ? -2.722 6.635 19.916 1.00 58.41 72 SER A O 1
ATOM 531 N N . GLN A 1 73 ? -3.542 4.671 19.232 1.00 55.38 73 GLN A N 1
ATOM 532 C CA . GLN A 1 73 ? -4.633 5.261 18.436 1.00 55.38 73 GLN A CA 1
ATOM 533 C C . GLN A 1 73 ? -6.022 4.850 18.933 1.00 55.38 73 GLN A C 1
ATOM 535 O O . GLN A 1 73 ? -6.880 4.457 18.152 1.00 55.38 73 GLN A O 1
ATOM 540 N N . THR A 1 74 ? -6.266 5.007 20.232 1.00 48.69 74 THR A N 1
ATOM 541 C CA . THR A 1 74 ? -7.632 5.054 20.774 1.00 48.69 74 THR A CA 1
ATOM 542 C C . THR A 1 74 ? -7.744 6.193 21.785 1.00 48.69 74 THR A C 1
ATOM 544 O O . THR A 1 74 ? -7.996 5.991 22.962 1.00 48.69 74 THR A O 1
ATOM 547 N N . ALA A 1 75 ? -7.539 7.426 21.319 1.00 53.75 75 ALA A N 1
ATOM 548 C CA . ALA A 1 75 ? -7.923 8.641 22.046 1.00 53.75 75 ALA A CA 1
ATOM 549 C C . ALA A 1 75 ? -9.354 9.085 21.669 1.00 53.75 75 ALA A C 1
ATOM 551 O O . ALA A 1 75 ? -9.619 10.278 21.552 1.00 53.75 75 ALA A O 1
ATOM 552 N N . ALA A 1 76 ? -10.249 8.133 21.378 1.00 57.03 76 ALA A N 1
ATOM 553 C CA . ALA A 1 76 ? -11.622 8.424 20.961 1.00 57.03 76 ALA A CA 1
ATOM 554 C C . ALA A 1 76 ? -12.661 8.218 22.078 1.00 57.03 76 ALA A C 1
ATOM 556 O O . ALA A 1 76 ? -13.676 8.899 22.039 1.00 57.03 76 ALA A O 1
ATOM 557 N N . ASP A 1 77 ? -12.385 7.386 23.093 1.00 54.38 77 ASP A N 1
ATOM 558 C CA . ASP A 1 77 ? -13.378 7.025 24.126 1.00 54.38 77 ASP A CA 1
ATOM 559 C C . ASP A 1 77 ? -12.837 7.072 25.570 1.00 54.38 77 ASP A C 1
ATOM 561 O O . ASP A 1 77 ? -13.387 6.442 26.470 1.00 54.38 77 ASP A O 1
ATOM 565 N N . ILE A 1 78 ? -11.753 7.812 25.826 1.00 55.03 78 ILE A N 1
ATOM 566 C CA . ILE A 1 78 ? -11.347 8.127 27.203 1.00 55.03 78 ILE A CA 1
ATOM 567 C C . ILE A 1 78 ? -11.974 9.477 27.538 1.00 55.03 78 ILE A C 1
ATOM 569 O O . ILE A 1 78 ? -11.561 10.496 26.980 1.00 55.03 78 ILE A O 1
ATOM 573 N N . GLU A 1 79 ? -12.982 9.484 28.418 1.00 59.97 79 GLU A N 1
ATOM 574 C CA . GLU A 1 79 ? -13.450 10.722 29.043 1.00 59.97 79 GLU A CA 1
ATOM 575 C C . GLU A 1 79 ? -12.224 11.470 29.584 1.00 59.97 79 GLU A C 1
ATOM 577 O O . GLU A 1 79 ? -11.441 10.882 30.338 1.00 59.97 79 GLU A O 1
ATOM 582 N N . PRO A 1 80 ? -11.991 12.729 29.174 1.00 57.91 80 PRO A N 1
ATOM 583 C CA . PRO A 1 80 ? -10.842 13.466 29.655 1.00 57.91 80 PRO A CA 1
ATOM 584 C C . PRO A 1 80 ? -10.965 13.589 31.171 1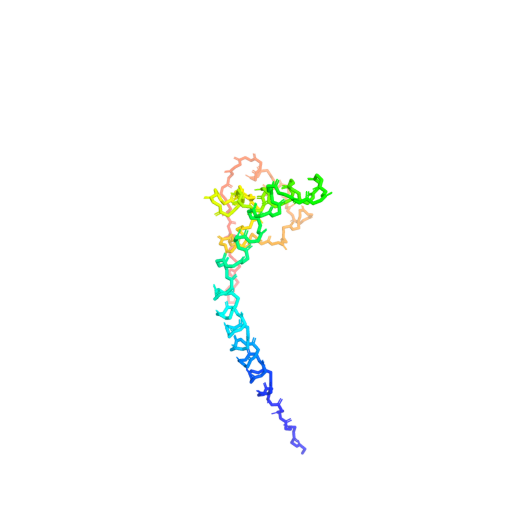.00 57.91 80 PRO A C 1
ATOM 586 O O . PRO A 1 80 ? -11.851 14.275 31.681 1.00 57.91 80 PRO A O 1
ATOM 589 N N . LEU A 1 81 ? -10.057 12.921 31.885 1.00 59.81 81 LEU A N 1
ATOM 590 C CA . LEU A 1 81 ? -9.803 13.216 33.288 1.00 59.81 81 LEU A CA 1
ATOM 591 C C . LEU A 1 81 ? -9.613 14.734 33.408 1.00 59.81 81 LEU A C 1
ATOM 593 O O . LEU A 1 81 ? -8.945 15.314 32.544 1.00 59.81 81 LEU A O 1
ATOM 597 N N . PRO A 1 82 ? -10.193 15.387 34.431 1.00 62.06 82 PRO A N 1
ATOM 598 C CA . PRO A 1 82 ? -10.082 16.826 34.589 1.00 62.06 82 PRO A CA 1
ATOM 599 C C . PRO A 1 82 ? -8.602 17.192 34.667 1.00 62.06 82 PRO A C 1
ATOM 601 O O . PRO A 1 82 ? -7.909 16.932 35.649 1.00 62.06 82 PRO A O 1
ATOM 604 N N . SER A 1 83 ? -8.103 17.775 33.583 1.00 62.97 83 SER A N 1
ATOM 605 C CA . SER A 1 83 ? -6.736 18.243 33.439 1.00 62.97 83 SER A CA 1
ATOM 606 C C . SER A 1 83 ? -6.579 19.538 34.224 1.00 62.97 83 SER A C 1
ATOM 608 O O . SER A 1 83 ? -6.482 20.594 33.611 1.00 62.97 83 SER A O 1
ATOM 610 N N . SER A 1 84 ? -6.668 19.474 35.554 1.00 58.03 84 SER A N 1
ATOM 611 C CA . SER A 1 84 ? -6.311 20.521 36.525 1.00 58.03 84 SER A CA 1
ATOM 612 C C . SER A 1 84 ? -6.594 20.011 37.946 1.00 58.03 84 SER A C 1
ATOM 614 O O . SER A 1 84 ? -7.529 20.472 38.593 1.00 58.03 84 SER A O 1
ATOM 616 N N . VAL A 1 85 ? -5.812 19.056 38.455 1.00 58.62 85 VAL A N 1
ATOM 617 C CA . VAL A 1 85 ? -5.685 18.914 39.915 1.00 58.62 85 VAL A CA 1
ATOM 618 C C . VAL A 1 85 ? -4.448 19.710 40.303 1.00 58.62 85 VAL A C 1
ATOM 620 O O . VAL A 1 85 ? -3.322 19.270 40.069 1.00 58.62 85 VAL A O 1
ATOM 623 N N . ASN A 1 86 ? -4.648 20.921 40.824 1.00 59.25 86 ASN A N 1
ATOM 624 C CA . ASN A 1 86 ? -3.564 21.702 41.407 1.00 59.25 86 ASN A CA 1
ATOM 625 C C . ASN A 1 86 ? -3.142 21.017 42.708 1.00 59.25 86 ASN A C 1
ATOM 627 O O . ASN A 1 86 ? -3.758 21.215 43.751 1.00 59.25 86 ASN A O 1
ATOM 631 N N . LEU A 1 87 ? -2.077 20.212 42.647 1.00 56.94 87 LEU A N 1
ATOM 632 C CA . LEU A 1 87 ? -1.519 19.525 43.819 1.00 56.94 87 LEU A CA 1
ATOM 633 C C . LEU A 1 87 ? -1.176 20.483 44.977 1.00 56.94 87 LEU A C 1
ATOM 635 O O . LEU A 1 87 ? -1.104 20.039 46.114 1.00 56.94 87 LEU A O 1
ATOM 639 N N . GLY A 1 88 ? -0.963 21.775 44.697 1.00 63.06 88 GLY A N 1
ATOM 640 C CA . GLY A 1 88 ? -0.626 22.789 45.700 1.00 63.06 88 GLY A CA 1
ATOM 641 C C . GLY A 1 88 ? -1.803 23.346 46.509 1.00 63.06 88 GLY A C 1
ATOM 642 O O . GLY A 1 88 ? -1.560 24.110 47.435 1.00 63.06 88 GLY A O 1
ATOM 643 N N . GLU A 1 89 ? -3.049 22.998 46.169 1.00 58.91 89 GLU A N 1
ATOM 644 C CA . GLU A 1 89 ? -4.256 23.471 46.875 1.00 58.91 89 GLU A CA 1
ATOM 645 C C . GLU A 1 89 ? -4.955 22.363 47.679 1.00 58.91 89 GLU A C 1
ATOM 647 O O . GLU A 1 89 ? -5.913 22.639 48.399 1.00 58.91 89 GLU A O 1
ATOM 652 N N . LEU A 1 90 ? -4.473 21.117 47.585 1.00 61.41 90 LEU A N 1
ATOM 653 C CA . LEU A 1 90 ? -4.968 20.009 48.398 1.00 61.41 90 LEU A CA 1
ATOM 654 C C . LEU A 1 90 ? -4.486 20.210 49.835 1.00 61.41 90 LEU A C 1
ATOM 656 O O . LEU A 1 90 ? -3.282 20.310 50.076 1.00 61.41 90 LEU A O 1
ATOM 660 N N . SER A 1 91 ? -5.414 20.271 50.792 1.00 68.19 91 SER A N 1
ATOM 661 C CA . SER A 1 91 ? -5.028 20.252 52.200 1.00 68.19 91 SER A CA 1
ATOM 662 C C . SER A 1 91 ? -4.391 18.901 52.536 1.00 68.19 91 SER A C 1
ATOM 664 O O . SER A 1 91 ? -4.706 17.875 51.923 1.00 68.19 91 SER A O 1
ATOM 666 N N . ASP A 1 92 ? -3.500 18.885 53.528 1.00 68.81 92 ASP A N 1
ATOM 667 C CA . ASP A 1 92 ? -2.791 17.669 53.950 1.00 68.81 92 ASP A CA 1
ATOM 668 C C . ASP A 1 92 ? -3.757 16.516 54.294 1.00 68.81 92 ASP A C 1
ATOM 670 O O . ASP A 1 92 ? -3.429 15.343 54.120 1.00 68.81 92 ASP A O 1
ATOM 674 N N . GLU A 1 93 ? -4.987 16.837 54.701 1.00 68.12 93 GLU A N 1
ATOM 675 C CA . GLU A 1 93 ? -6.056 15.871 54.968 1.00 68.12 93 GLU A CA 1
ATOM 676 C C . GLU A 1 93 ? -6.563 15.152 53.704 1.00 68.12 93 GLU A C 1
ATOM 678 O O . GLU A 1 93 ? -6.826 13.947 53.739 1.00 68.12 93 GLU A O 1
ATOM 683 N N . GLU A 1 94 ? -6.659 15.846 52.569 1.00 64.38 94 GLU A N 1
ATOM 684 C CA . GLU A 1 94 ? -7.118 15.252 51.308 1.00 64.38 94 GLU A CA 1
ATOM 685 C C . GLU A 1 94 ? -6.016 14.429 50.624 1.00 64.38 94 GLU A C 1
ATOM 687 O O . GLU A 1 94 ? -6.298 13.393 50.014 1.00 64.38 94 GLU A O 1
ATOM 692 N N . LEU A 1 95 ? -4.746 14.813 50.799 1.00 66.94 95 LEU A N 1
ATOM 693 C CA . LEU A 1 95 ? -3.599 14.020 50.339 1.00 66.94 95 LEU A CA 1
ATOM 694 C C . LEU A 1 95 ? -3.505 12.672 51.063 1.00 66.94 95 LEU A C 1
ATOM 696 O O . LEU A 1 95 ? -3.225 11.644 50.436 1.00 66.94 95 LEU A O 1
ATOM 700 N N . VAL A 1 96 ? -3.788 12.655 52.368 1.00 71.62 96 VAL A N 1
ATOM 701 C CA . VAL A 1 96 ? -3.823 11.419 53.162 1.00 71.62 96 VAL A CA 1
ATOM 702 C C . VAL A 1 96 ? -4.963 10.502 52.707 1.00 71.62 96 VAL A C 1
ATOM 704 O O . VAL A 1 96 ? -4.760 9.291 52.596 1.00 71.62 96 VAL A O 1
ATOM 707 N N . ALA A 1 97 ? -6.132 11.053 52.365 1.00 63.97 97 ALA A N 1
ATOM 708 C CA . ALA A 1 97 ? -7.270 10.270 51.879 1.00 63.97 97 ALA A CA 1
ATOM 709 C C . ALA A 1 97 ? -6.996 9.595 50.520 1.00 63.97 97 ALA A C 1
ATOM 711 O O . ALA A 1 97 ? -7.364 8.434 50.319 1.00 63.97 97 ALA A O 1
ATOM 712 N N . ILE A 1 98 ? -6.293 10.284 49.613 1.00 61.28 98 ILE A N 1
ATOM 713 C CA . ILE A 1 98 ? -5.878 9.726 48.316 1.00 61.28 98 ILE A CA 1
ATOM 714 C C . ILE A 1 98 ? -4.858 8.594 48.510 1.00 61.28 98 ILE A C 1
ATOM 716 O O . ILE A 1 98 ? -4.990 7.537 47.892 1.00 61.28 98 ILE A O 1
ATOM 720 N N . ALA A 1 99 ? -3.874 8.769 49.400 1.00 64.44 99 ALA A N 1
ATOM 721 C CA . ALA A 1 99 ? -2.862 7.746 49.681 1.00 64.44 99 ALA A CA 1
ATOM 722 C C . ALA A 1 99 ? -3.451 6.467 50.310 1.00 64.44 99 ALA A C 1
ATOM 724 O O . ALA A 1 99 ? -2.891 5.383 50.149 1.00 64.44 99 ALA A O 1
ATOM 725 N N . GLN A 1 100 ? -4.585 6.587 51.005 1.00 60.12 100 GLN A N 1
ATOM 726 C CA . GLN A 1 100 ? -5.282 5.474 51.654 1.00 60.12 100 GLN A CA 1
ATOM 727 C C . GLN A 1 100 ? -6.400 4.854 50.791 1.00 60.12 100 GLN A C 1
ATOM 729 O O . GLN A 1 100 ? -7.069 3.927 51.246 1.00 60.12 100 GLN A O 1
ATOM 734 N N . GLY A 1 101 ? -6.597 5.316 49.547 1.00 55.44 101 GLY A N 1
ATOM 735 C CA . GLY A 1 101 ? -7.588 4.758 48.616 1.00 55.44 101 GLY A CA 1
ATOM 736 C C . GLY A 1 101 ? -9.050 5.059 48.976 1.00 55.44 101 GLY A C 1
ATOM 737 O O . GLY A 1 101 ? -9.940 4.293 48.604 1.00 55.44 101 GLY A O 1
ATOM 738 N N . GLY A 1 102 ? -9.311 6.142 49.719 1.00 53.38 102 GLY A N 1
ATOM 739 C CA . GLY A 1 102 ? -10.661 6.549 50.123 1.00 53.38 102 GLY A CA 1
ATOM 740 C C . GLY A 1 102 ? -11.466 7.219 48.991 1.00 53.38 102 GLY A C 1
ATOM 741 O O . GLY A 1 102 ? -10.879 7.855 48.115 1.00 53.38 102 GLY A O 1
ATOM 742 N N . PRO A 1 103 ? -12.812 7.102 48.979 1.00 48.12 103 PRO A N 1
ATOM 743 C CA . PRO A 1 103 ? -13.655 7.671 47.926 1.00 48.12 103 PRO A CA 1
ATOM 744 C C . PRO A 1 103 ? -13.696 9.207 47.987 1.00 48.12 103 PRO A C 1
ATOM 746 O O . PRO A 1 103 ? -13.811 9.786 49.067 1.00 48.12 103 PRO A O 1
ATOM 749 N N . MET A 1 104 ? -13.661 9.861 46.818 1.00 51.25 104 MET A N 1
ATOM 750 C CA . MET A 1 104 ? -13.846 11.311 46.673 1.00 51.25 104 MET A CA 1
ATOM 751 C C . MET A 1 104 ? -15.172 11.758 47.303 1.00 51.25 104 MET A C 1
ATOM 753 O O . MET A 1 104 ? -16.244 11.540 46.735 1.00 51.25 104 MET A O 1
ATOM 757 N N . LEU A 1 105 ? -15.110 12.433 48.452 1.00 51.66 105 LEU A N 1
ATOM 758 C CA . LEU A 1 105 ? -16.249 13.173 48.980 1.00 51.66 105 LEU A CA 1
ATOM 759 C C . LEU A 1 105 ? -16.321 14.511 48.237 1.00 51.66 105 LEU A C 1
ATOM 761 O O . LEU A 1 105 ? -15.761 15.516 48.665 1.00 51.66 105 LEU A O 1
ATOM 765 N N . ALA A 1 106 ? -16.998 14.513 47.089 1.00 49.50 106 ALA A N 1
ATOM 766 C CA . ALA A 1 106 ? -17.363 15.734 46.386 1.00 49.50 106 ALA A CA 1
ATOM 767 C C . ALA A 1 106 ? -18.244 16.588 47.309 1.00 49.50 106 ALA A C 1
ATOM 769 O O . ALA A 1 106 ? -19.455 16.374 47.415 1.00 49.50 106 ALA A O 1
ATOM 770 N N . LYS A 1 107 ? -17.644 17.554 48.009 1.00 47.19 107 LYS A N 1
ATOM 771 C CA . LYS A 1 107 ? -18.402 18.571 48.731 1.00 47.19 107 LYS A CA 1
ATOM 772 C C . LYS A 1 107 ? -18.949 19.539 47.687 1.00 47.19 107 LYS A C 1
ATOM 774 O O . LYS A 1 107 ? -18.295 20.497 47.289 1.00 47.19 107 LYS A O 1
ATOM 779 N N . GLY A 1 108 ? -20.143 19.219 47.190 1.00 41.50 108 GLY A N 1
ATOM 780 C CA . GLY A 1 108 ? -20.937 20.122 46.375 1.00 41.50 108 GLY A CA 1
ATOM 781 C C . GLY A 1 108 ? -21.107 21.447 47.110 1.00 41.50 108 GLY A C 1
ATOM 782 O O . GLY A 1 108 ? -21.542 21.485 48.262 1.00 41.50 108 GLY A O 1
ATOM 783 N N . THR A 1 109 ? -20.745 22.531 46.440 1.00 48.50 109 THR A N 1
ATOM 784 C CA . THR A 1 109 ? -21.076 23.895 46.828 1.00 48.50 109 THR A CA 1
ATOM 785 C C . THR A 1 109 ? -22.584 24.096 46.677 1.00 48.50 109 THR A C 1
ATOM 787 O O . THR A 1 109 ? -23.068 24.6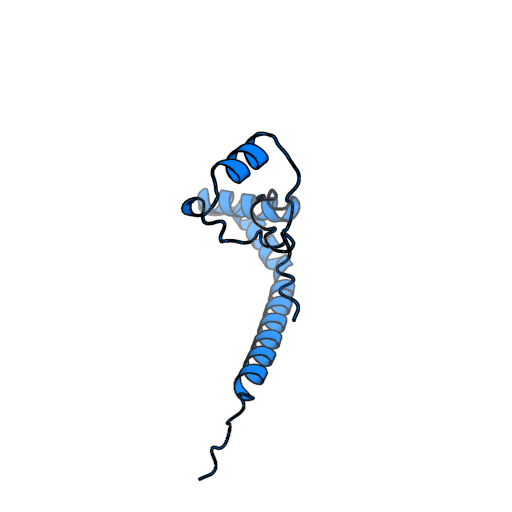24 45.680 1.00 48.50 109 THR A O 1
ATOM 790 N N . SER A 1 110 ? -23.363 23.652 47.664 1.00 47.56 110 SER A N 1
ATOM 791 C CA . SER A 1 110 ? -24.708 24.181 47.885 1.00 47.56 110 SER A CA 1
ATOM 792 C C . SER A 1 110 ? -24.600 25.369 48.837 1.00 47.56 110 SER A C 1
ATOM 794 O O . SER A 1 110 ? -24.795 25.238 50.044 1.00 47.56 110 SER A O 1
ATOM 796 N N . GLU A 1 111 ? -24.245 26.526 48.284 1.00 44.00 111 GLU A N 1
ATOM 797 C CA . GLU A 1 111 ? -24.517 27.815 48.913 1.00 44.00 111 GLU A CA 1
ATOM 798 C C . GLU A 1 111 ? -25.980 28.152 48.590 1.00 44.00 111 GLU A C 1
ATOM 800 O O . GLU A 1 111 ? -26.325 28.570 47.485 1.00 44.00 111 GLU A O 1
ATOM 805 N N . THR A 1 112 ? -26.872 27.813 49.521 1.00 42.78 112 THR A N 1
ATOM 806 C CA . THR A 1 112 ? -28.292 28.171 49.487 1.00 42.78 112 THR A CA 1
ATOM 807 C C . THR A 1 112 ? -28.554 29.352 50.412 1.00 42.78 112 THR A C 1
ATOM 809 O O . THR A 1 112 ? -28.282 29.227 51.605 1.00 42.78 112 THR A O 1
ATOM 812 N N . ALA A 1 113 ? -29.219 30.363 49.840 1.00 38.53 113 ALA A N 1
ATOM 813 C CA . ALA A 1 113 ? -30.010 31.434 50.465 1.00 38.53 113 ALA A CA 1
ATOM 814 C C . ALA A 1 113 ? -29.264 32.577 51.173 1.00 38.53 113 ALA A C 1
ATOM 816 O O . ALA A 1 113 ? -28.574 32.334 52.184 1.00 38.53 113 ALA A O 1
#

Foldseek 3Di:
DDDDDDDPPPVVVVVVVVVVVVVVVVVVVVVCPVVVLVVLVCCLVPNPDPVSNVVSVVVVCCVVVNDPPPVPPDPPPDDDDPPDPPPVPDDPVVVVCVVVVHDDPPPDPPPDD

Sequence (113 aa):
MARQTQTGTGARQKRRTAKTDRQQLADMAKGHAEDALAALVEIAREGGSETARISAANAILDRAYGKPSTASQTAADIEPLPSSVNLGELSDEELVAIAQGGPMLAKGTSETA

Organism: NCBI:txid2565783